Protein AF-A0A1W1ZP04-F1 (afdb_monomer_lite)

Sequence (130 aa):
MAKKGKKLAIAAKDAAGTVPSPSPNPMTNLILADIALRTGSLLLRRGVEKGLIASKMGPKKAGRLIEGRSMVQTLVGASIARLATRSVPGAIVVGGGLLAKTLYDRKRSRKAAVAGEIAIQEQVERGKED

Radius of gyration: 19.23 Å; chains: 1; bounding box: 49×31×43 Å

Foldseek 3Di:
DVVVVVVVVVVVVVVVVPDPQPDPDPVVSVVVVVVCCVVVVVVVVVVCQQVVQCVVPNNLLSQLLVQLQDPVNVVVVVVLVCQLPVDPVSVCVSVVVVVVVVVVCVVVVVVNVVVVVVSSVVSSVSSVVD

pLDDT: mean 89.47, std 8.15, range [50.88, 97.94]

Structure (mmCIF, N/CA/C/O backbone):
data_AF-A0A1W1ZP04-F1
#
_entry.id   AF-A0A1W1ZP04-F1
#
loop_
_atom_site.group_PDB
_atom_site.id
_atom_site.type_symbol
_atom_site.label_atom_id
_atom_site.label_alt_id
_atom_site.label_comp_id
_atom_site.label_asym_id
_atom_site.label_entity_id
_atom_site.label_seq_id
_atom_site.pdbx_PDB_ins_code
_atom_site.Cartn_x
_atom_site.Cartn_y
_atom_site.Cartn_z
_atom_site.occupancy
_atom_site.B_iso_or_equiv
_atom_site.auth_seq_id
_atom_site.auth_comp_id
_atom_site.auth_asym_id
_atom_site.auth_atom_id
_atom_site.pdbx_PDB_model_num
ATOM 1 N N . MET A 1 1 ? -10.573 10.714 -14.695 1.00 50.88 1 MET A N 1
ATOM 2 C CA . MET A 1 1 ? -9.282 10.472 -14.000 1.00 50.88 1 MET A CA 1
ATOM 3 C C . MET A 1 1 ? -8.116 10.096 -14.929 1.00 50.88 1 MET A C 1
ATOM 5 O O . MET A 1 1 ? -6.998 10.501 -14.632 1.00 50.88 1 MET A O 1
ATOM 9 N N . ALA A 1 2 ? -8.337 9.437 -16.078 1.00 57.69 2 ALA A N 1
ATOM 10 C CA . ALA A 1 2 ? -7.270 9.035 -17.018 1.00 57.69 2 ALA A CA 1
ATOM 11 C C . ALA A 1 2 ? -6.328 10.172 -17.492 1.00 57.69 2 ALA A C 1
ATOM 13 O O . ALA A 1 2 ? -5.118 9.977 -17.586 1.00 57.69 2 ALA A O 1
ATOM 14 N N . LYS A 1 3 ? -6.844 11.395 -17.710 1.00 62.22 3 LYS A N 1
ATOM 15 C CA . LYS A 1 3 ? -6.026 12.560 -18.112 1.00 62.22 3 LYS A CA 1
ATOM 16 C C . LYS A 1 3 ? -4.971 12.968 -17.069 1.00 62.22 3 LYS A C 1
ATOM 18 O O . LYS A 1 3 ? -3.916 13.462 -17.451 1.00 62.22 3 LYS A O 1
ATOM 23 N N . LYS A 1 4 ? -5.229 12.765 -15.769 1.00 70.88 4 LYS A N 1
ATOM 24 C CA . LYS A 1 4 ? -4.313 13.176 -14.686 1.00 70.88 4 LYS A CA 1
ATOM 25 C C . LYS A 1 4 ? -3.141 12.198 -14.546 1.00 70.88 4 LYS A C 1
ATOM 27 O O . LYS A 1 4 ? -2.007 12.637 -14.409 1.00 70.88 4 LYS A O 1
ATOM 32 N N . GLY A 1 5 ? -3.408 10.898 -14.703 1.00 74.44 5 GLY A N 1
ATOM 33 C CA . GLY A 1 5 ? -2.366 9.866 -14.770 1.00 74.44 5 GLY A CA 1
ATOM 34 C C . GLY A 1 5 ? -1.455 10.032 -15.988 1.00 74.44 5 GLY A C 1
ATOM 35 O O . GLY A 1 5 ? -0.239 9.975 -15.851 1.00 74.44 5 GLY A O 1
ATOM 36 N N . LYS A 1 6 ? -2.023 10.354 -17.160 1.00 80.69 6 LYS A N 1
ATOM 37 C CA . LYS A 1 6 ? -1.232 10.632 -18.370 1.00 80.69 6 LYS A CA 1
ATOM 38 C C . LYS A 1 6 ? -0.316 11.852 -18.198 1.00 80.69 6 LYS A C 1
ATOM 40 O O . LYS A 1 6 ? 0.838 11.789 -18.595 1.00 80.69 6 LYS A O 1
ATOM 45 N N . LYS A 1 7 ? -0.794 12.928 -17.559 1.00 82.81 7 LYS A N 1
ATOM 46 C CA . LYS A 1 7 ? 0.031 14.113 -17.246 1.00 82.81 7 LYS A CA 1
ATOM 47 C C . LYS A 1 7 ? 1.183 13.801 -16.287 1.00 82.81 7 LYS A C 1
ATOM 49 O O . LYS A 1 7 ? 2.288 14.265 -16.521 1.00 82.81 7 LYS A O 1
ATOM 54 N N . LEU A 1 8 ? 0.937 13.001 -15.249 1.00 81.62 8 LEU A N 1
ATOM 55 C CA . LEU A 1 8 ? 1.980 12.548 -14.321 1.00 81.62 8 LEU A CA 1
ATOM 56 C C . LEU A 1 8 ? 3.031 11.677 -15.016 1.00 81.62 8 LEU A C 1
ATOM 58 O O . LEU A 1 8 ? 4.218 11.868 -14.785 1.00 81.62 8 LEU A O 1
ATOM 62 N N . ALA A 1 9 ? 2.607 10.766 -15.893 1.00 81.25 9 ALA A N 1
ATOM 63 C CA . ALA A 1 9 ? 3.526 9.936 -16.667 1.00 81.25 9 ALA A CA 1
ATOM 64 C C . ALA A 1 9 ? 4.395 10.770 -17.624 1.00 81.25 9 ALA A C 1
ATOM 66 O O . ALA A 1 9 ? 5.584 10.500 -17.758 1.00 81.25 9 ALA A O 1
ATOM 67 N N . ILE A 1 10 ? 3.815 11.797 -18.256 1.00 84.00 10 ILE A N 1
ATOM 68 C CA . ILE A 1 10 ? 4.553 12.733 -19.114 1.00 84.00 10 ILE A CA 1
ATOM 69 C C . ILE A 1 10 ? 5.552 13.539 -18.281 1.00 84.00 10 ILE A C 1
ATOM 71 O O . ILE A 1 10 ? 6.733 13.513 -18.588 1.00 84.00 10 ILE A O 1
ATOM 75 N N . ALA A 1 11 ? 5.121 14.139 -17.169 1.00 84.44 11 ALA A N 1
ATOM 76 C CA . ALA A 1 11 ? 6.012 14.902 -16.295 1.00 84.44 11 ALA A CA 1
ATOM 77 C C . ALA A 1 11 ? 7.161 14.049 -15.730 1.00 84.44 11 ALA A C 1
ATOM 79 O O . ALA A 1 11 ? 8.291 14.516 -15.645 1.00 84.44 11 ALA A O 1
ATOM 80 N N . ALA A 1 12 ? 6.893 12.789 -15.375 1.00 80.94 12 ALA A N 1
ATOM 81 C CA . ALA A 1 12 ? 7.926 11.858 -14.928 1.00 80.94 12 ALA A CA 1
ATOM 82 C C . ALA A 1 12 ? 8.917 11.514 -16.050 1.00 80.94 12 ALA A C 1
ATOM 84 O O . ALA A 1 12 ? 10.115 11.431 -15.796 1.00 80.94 12 ALA A O 1
ATOM 85 N N . LYS A 1 13 ? 8.432 11.342 -17.287 1.00 82.31 13 LYS A N 1
ATOM 86 C CA . LYS A 1 13 ? 9.279 11.106 -18.462 1.00 82.31 13 LYS A CA 1
ATOM 87 C C . LYS A 1 13 ? 10.141 12.328 -18.784 1.00 82.31 13 LYS A C 1
ATOM 89 O O . LYS A 1 13 ? 11.329 12.165 -19.039 1.00 82.31 13 LYS A O 1
ATOM 94 N N . ASP A 1 14 ? 9.558 13.520 -18.735 1.00 84.06 14 ASP A N 1
ATOM 95 C CA . ASP A 1 14 ? 10.258 14.777 -19.002 1.00 84.06 14 ASP A CA 1
ATOM 96 C C . ASP A 1 14 ? 11.333 15.025 -17.936 1.00 84.06 14 ASP A C 1
ATOM 98 O O . ASP A 1 14 ? 12.488 15.267 -18.272 1.00 84.06 14 ASP A O 1
ATOM 102 N N . ALA A 1 15 ? 11.000 14.840 -16.652 1.00 80.12 15 ALA A N 1
ATOM 103 C CA . ALA A 1 15 ? 11.967 14.925 -15.560 1.00 80.12 15 ALA A CA 1
ATOM 104 C C . ALA A 1 15 ? 13.100 13.897 -15.722 1.00 80.12 15 ALA A C 1
ATOM 106 O O . ALA A 1 15 ? 14.272 14.254 -15.616 1.00 80.12 15 ALA A O 1
ATOM 107 N N . ALA A 1 16 ? 12.777 12.642 -16.054 1.00 76.00 16 ALA A N 1
ATOM 108 C CA . ALA A 1 16 ? 13.780 11.606 -16.302 1.00 76.00 16 ALA A CA 1
ATOM 109 C C . ALA A 1 16 ? 14.680 11.920 -17.510 1.00 76.00 16 ALA A C 1
ATOM 111 O O . ALA A 1 16 ? 15.847 11.547 -17.503 1.00 76.00 16 ALA A O 1
ATOM 112 N N . GLY A 1 17 ? 14.163 12.625 -18.522 1.00 77.94 17 GLY A N 1
ATOM 113 C CA . GLY A 1 17 ? 14.940 13.077 -19.679 1.00 77.94 17 GLY A CA 1
ATOM 114 C C . GLY A 1 17 ? 15.887 14.244 -19.382 1.00 77.94 17 GLY A C 1
ATOM 115 O O . GLY A 1 17 ? 16.862 14.424 -20.104 1.00 77.94 17 GLY A O 1
ATOM 116 N N . THR A 1 18 ? 15.625 15.021 -18.325 1.00 79.19 18 THR A N 1
ATOM 117 C CA . THR A 1 18 ? 16.474 16.158 -17.915 1.00 79.19 18 THR A CA 1
ATOM 118 C C . THR A 1 18 ? 17.586 15.789 -16.935 1.00 79.19 18 THR A C 1
ATOM 120 O O . THR A 1 18 ? 18.519 16.569 -16.752 1.00 79.19 18 THR A O 1
ATOM 123 N N . VAL A 1 19 ? 17.505 14.620 -16.292 1.00 76.69 19 VAL A N 1
ATOM 124 C CA . VAL A 1 19 ? 18.508 14.178 -15.317 1.00 76.69 19 VAL A CA 1
ATOM 125 C C . VAL A 1 19 ? 19.608 13.399 -16.044 1.00 76.69 19 VAL A C 1
ATOM 127 O O . VAL A 1 19 ? 19.300 12.418 -16.728 1.00 76.69 19 VAL A O 1
ATOM 130 N N . PRO A 1 20 ? 20.890 13.788 -15.898 1.00 78.75 20 PRO A N 1
ATOM 131 C CA . PRO A 1 20 ? 22.002 13.018 -16.437 1.00 78.75 20 PRO A CA 1
ATOM 132 C C . PRO A 1 20 ? 21.934 11.564 -15.966 1.00 78.75 20 PRO A C 1
ATOM 134 O O . PRO A 1 20 ? 21.772 11.286 -14.776 1.00 78.75 20 PRO A O 1
ATOM 137 N N . SER A 1 21 ? 22.041 10.628 -16.907 1.00 82.06 21 SER A N 1
ATOM 138 C CA . SER A 1 21 ? 22.016 9.205 -16.579 1.00 82.06 21 SER A CA 1
ATOM 139 C C . SER A 1 21 ? 23.246 8.827 -15.740 1.00 82.06 21 SER A C 1
ATOM 141 O O . SER A 1 21 ? 24.356 9.199 -16.123 1.00 82.06 21 SER A O 1
ATOM 143 N N . PRO A 1 22 ? 23.094 8.073 -14.633 1.00 86.75 22 PRO A N 1
ATOM 144 C CA . PRO A 1 22 ? 24.215 7.722 -13.756 1.00 86.75 22 PRO A CA 1
ATOM 145 C C . PRO A 1 22 ? 25.332 6.934 -14.450 1.00 86.75 22 PRO A C 1
ATOM 147 O O . PRO A 1 22 ? 26.494 7.039 -14.066 1.00 86.75 22 PRO A O 1
ATOM 150 N N . SER A 1 23 ? 24.988 6.135 -15.463 1.00 89.00 23 SER A N 1
ATOM 151 C CA . SER A 1 23 ? 25.936 5.395 -16.292 1.00 89.00 23 SER A CA 1
ATOM 152 C C . SER A 1 23 ? 25.742 5.726 -17.777 1.00 89.00 23 SER A C 1
ATOM 154 O O . SER A 1 23 ? 24.605 5.895 -18.224 1.00 89.00 23 SER A O 1
ATOM 156 N N . PRO A 1 24 ? 26.816 5.731 -18.588 1.00 87.31 24 PRO A N 1
ATOM 157 C CA . PRO A 1 24 ? 26.706 5.755 -20.047 1.00 87.31 24 PRO A CA 1
ATOM 158 C C . PRO A 1 24 ? 26.022 4.508 -20.637 1.00 87.31 24 PRO A C 1
ATOM 160 O O . PRO A 1 24 ? 25.566 4.545 -21.776 1.00 87.31 24 PRO A O 1
ATOM 163 N N . ASN A 1 25 ? 25.947 3.396 -19.890 1.00 89.44 25 ASN A N 1
ATOM 164 C CA . ASN A 1 25 ? 25.324 2.160 -20.362 1.00 89.44 25 ASN A CA 1
ATOM 165 C C . ASN A 1 25 ? 23.813 2.139 -20.039 1.00 89.44 25 ASN A C 1
ATOM 167 O O . ASN A 1 25 ? 23.439 2.132 -18.859 1.00 89.44 25 ASN A O 1
ATOM 171 N N . PRO A 1 26 ? 22.927 2.051 -21.053 1.00 89.25 26 PRO A N 1
ATOM 172 C CA . PRO A 1 26 ? 21.481 2.051 -20.837 1.00 89.25 26 PRO A CA 1
ATOM 173 C C . PRO A 1 26 ? 20.987 0.849 -20.018 1.00 89.25 26 PRO A C 1
ATOM 175 O O . PRO A 1 26 ? 20.071 1.006 -19.212 1.00 89.25 26 PRO A O 1
ATOM 178 N N . MET A 1 27 ? 21.602 -0.331 -20.151 1.00 90.75 27 MET A N 1
ATOM 179 C CA . MET A 1 27 ? 21.223 -1.516 -19.369 1.00 90.75 27 MET A CA 1
ATOM 180 C C . MET A 1 27 ? 21.542 -1.340 -17.883 1.00 90.75 27 MET A C 1
ATOM 182 O O . MET A 1 27 ? 20.731 -1.696 -17.029 1.00 90.75 27 MET A O 1
ATOM 186 N N . THR A 1 28 ? 22.685 -0.728 -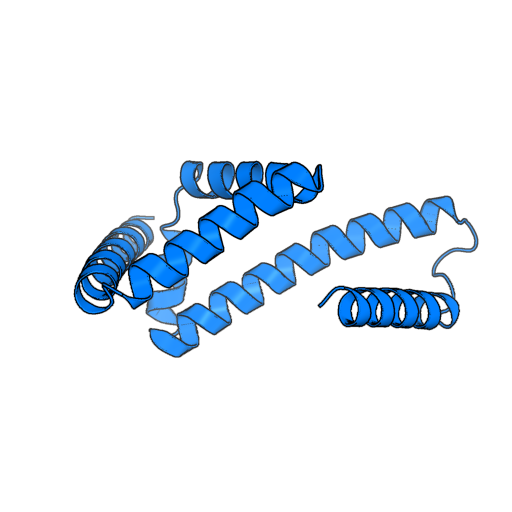17.565 1.00 92.94 28 THR A N 1
ATOM 187 C CA . THR A 1 28 ? 23.061 -0.411 -16.181 1.00 92.94 28 THR A CA 1
ATOM 188 C C . THR A 1 28 ? 22.071 0.567 -15.554 1.00 92.94 28 THR A C 1
ATOM 190 O O . THR A 1 28 ? 21.649 0.369 -14.416 1.00 92.94 28 THR A O 1
ATOM 193 N N . ASN A 1 29 ? 21.636 1.582 -16.306 1.00 90.12 29 ASN A N 1
ATOM 194 C CA . ASN A 1 29 ? 20.643 2.544 -15.828 1.00 90.12 29 ASN A CA 1
ATOM 195 C C . ASN A 1 29 ? 19.289 1.888 -15.542 1.00 90.12 29 ASN A C 1
ATOM 197 O O . ASN A 1 29 ? 18.649 2.238 -14.553 1.00 90.12 29 ASN A O 1
ATOM 201 N N . LEU A 1 30 ? 18.861 0.922 -16.363 1.00 89.56 30 LEU A N 1
ATOM 202 C CA . LEU A 1 30 ? 17.618 0.180 -16.131 1.00 89.56 30 LEU A CA 1
ATOM 203 C C . LEU A 1 30 ? 17.679 -0.651 -14.848 1.00 89.56 30 LEU A C 1
ATOM 205 O O . LEU A 1 30 ? 16.740 -0.618 -14.055 1.00 89.56 30 LEU A O 1
ATOM 209 N N . ILE A 1 31 ? 18.787 -1.361 -14.622 1.00 93.69 31 ILE A N 1
ATOM 210 C CA . ILE A 1 31 ? 18.992 -2.141 -13.395 1.00 93.69 31 ILE A CA 1
ATOM 211 C C . ILE A 1 31 ? 19.004 -1.211 -12.179 1.00 93.69 31 ILE A C 1
ATOM 213 O O . ILE A 1 31 ? 18.317 -1.471 -11.191 1.00 93.69 31 ILE A O 1
ATOM 217 N N . LEU A 1 32 ? 19.739 -0.100 -12.262 1.00 91.25 32 LEU A N 1
ATOM 218 C CA . LEU A 1 32 ? 19.813 0.879 -11.183 1.00 91.25 32 LEU A CA 1
ATOM 219 C C . LEU A 1 32 ? 18.439 1.489 -10.881 1.00 91.25 32 LEU A C 1
ATOM 221 O O . LEU A 1 32 ? 18.066 1.606 -9.715 1.00 91.25 32 LEU A O 1
ATOM 225 N N . ALA A 1 33 ? 17.663 1.818 -11.916 1.00 90.94 33 ALA A N 1
ATOM 226 C CA . ALA A 1 33 ? 16.305 2.320 -11.768 1.00 90.94 33 ALA A CA 1
ATOM 227 C C . ALA A 1 33 ? 15.376 1.281 -11.122 1.00 90.94 33 ALA A C 1
ATOM 229 O O . ALA A 1 33 ? 14.646 1.630 -10.198 1.00 90.94 33 ALA A O 1
ATOM 230 N N . ASP A 1 34 ? 15.415 0.009 -11.539 1.00 91.25 34 ASP A N 1
ATOM 231 C CA . ASP A 1 34 ? 14.585 -1.046 -10.934 1.00 91.25 34 ASP A CA 1
ATOM 232 C C . ASP A 1 34 ? 14.931 -1.250 -9.451 1.00 91.25 34 ASP A C 1
ATOM 234 O O . ASP A 1 34 ? 14.040 -1.286 -8.598 1.00 91.25 34 ASP A O 1
ATOM 238 N N . ILE A 1 35 ? 16.221 -1.294 -9.107 1.00 93.81 35 ILE A N 1
ATOM 239 C CA . ILE A 1 35 ? 16.677 -1.412 -7.714 1.00 93.81 35 ILE A CA 1
ATOM 240 C C . ILE A 1 35 ? 16.240 -0.195 -6.896 1.00 93.81 35 ILE A C 1
ATOM 242 O O . ILE A 1 35 ? 15.701 -0.353 -5.793 1.00 93.81 35 ILE A O 1
ATOM 246 N N . ALA A 1 36 ? 16.433 1.012 -7.430 1.00 92.50 36 ALA A N 1
ATOM 247 C CA . ALA A 1 36 ? 16.038 2.251 -6.772 1.00 92.50 36 ALA A CA 1
ATOM 248 C C . ALA A 1 36 ? 14.525 2.296 -6.536 1.00 92.50 36 ALA A C 1
ATOM 250 O O . ALA A 1 36 ? 14.085 2.617 -5.433 1.00 92.50 36 ALA A O 1
ATOM 251 N N . LEU A 1 37 ? 13.718 1.904 -7.524 1.00 90.44 37 LEU A N 1
ATOM 252 C CA . LEU A 1 37 ? 12.263 1.864 -7.404 1.00 90.44 37 LEU A CA 1
ATOM 253 C C . LEU A 1 37 ? 11.806 0.819 -6.387 1.00 90.44 37 LEU A C 1
ATOM 255 O O . LEU A 1 37 ? 10.947 1.122 -5.559 1.00 90.44 37 LEU A O 1
ATOM 259 N N . ARG A 1 38 ? 12.383 -0.388 -6.394 1.00 89.44 38 ARG A N 1
ATOM 260 C CA . ARG A 1 38 ? 12.045 -1.439 -5.419 1.00 89.44 38 ARG A CA 1
ATOM 261 C C . ARG A 1 38 ? 12.392 -1.015 -4.000 1.00 89.44 38 ARG A C 1
ATOM 263 O O . ARG A 1 38 ? 11.557 -1.121 -3.104 1.00 89.44 38 ARG A O 1
ATOM 270 N N . THR A 1 39 ? 13.595 -0.489 -3.807 1.00 94.25 39 THR A N 1
ATOM 271 C CA . THR A 1 39 ? 14.086 -0.061 -2.492 1.00 94.25 39 THR A CA 1
ATOM 272 C C . THR A 1 39 ? 13.323 1.164 -2.000 1.00 94.25 39 THR A C 1
ATOM 274 O O . THR A 1 39 ? 12.786 1.166 -0.893 1.00 94.25 39 THR A O 1
ATOM 277 N N . GLY A 1 40 ? 13.184 2.178 -2.854 1.00 94.81 40 GLY A N 1
ATOM 278 C CA . GLY A 1 40 ? 12.451 3.403 -2.556 1.00 94.81 40 GLY A CA 1
ATOM 279 C C . GLY A 1 40 ? 10.984 3.136 -2.232 1.00 94.81 40 GLY A C 1
ATOM 280 O O . GLY A 1 40 ? 10.463 3.682 -1.262 1.00 94.81 40 GLY A O 1
ATOM 281 N N . SER A 1 41 ? 10.330 2.226 -2.959 1.00 90.50 41 SER A N 1
ATOM 282 C CA . SER A 1 41 ? 8.939 1.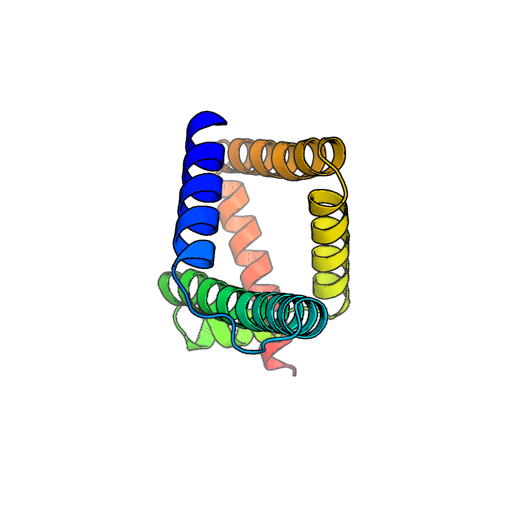842 -2.683 1.00 90.50 41 SER A CA 1
ATOM 283 C C . SER A 1 41 ? 8.773 1.186 -1.313 1.00 90.50 41 SER A C 1
ATOM 285 O O . SER A 1 41 ? 7.783 1.442 -0.628 1.00 90.50 41 SER A O 1
ATOM 287 N N . LEU A 1 42 ? 9.733 0.360 -0.881 1.00 91.19 42 LEU A N 1
ATOM 288 C CA . LEU A 1 42 ? 9.700 -0.257 0.448 1.00 91.19 42 LEU A CA 1
ATOM 289 C C . LEU A 1 42 ? 9.840 0.789 1.559 1.00 91.19 42 LEU A C 1
ATOM 291 O O . LEU A 1 42 ? 9.087 0.746 2.534 1.00 91.19 42 LEU A O 1
ATOM 295 N N . LEU A 1 43 ? 10.758 1.745 1.403 1.00 93.62 43 LEU A N 1
ATOM 296 C CA . LEU A 1 43 ? 10.940 2.834 2.366 1.00 93.62 43 LEU A CA 1
ATOM 297 C C . LEU A 1 43 ? 9.713 3.746 2.416 1.00 93.62 43 LEU A C 1
ATOM 299 O O . LEU A 1 43 ? 9.203 4.031 3.500 1.00 93.62 43 LEU A O 1
ATOM 303 N N . LEU A 1 44 ? 9.190 4.133 1.252 1.00 94.25 44 LEU A N 1
ATOM 304 C CA . LEU A 1 44 ? 7.981 4.941 1.144 1.00 94.25 44 LEU A CA 1
ATOM 305 C C . LEU A 1 44 ? 6.795 4.244 1.812 1.00 94.25 44 LEU A C 1
ATOM 307 O O . LEU A 1 44 ? 6.088 4.860 2.607 1.00 94.25 44 LEU A O 1
ATOM 311 N N . ARG A 1 45 ? 6.606 2.945 1.547 1.00 89.56 45 ARG A N 1
ATOM 312 C CA . ARG A 1 45 ? 5.548 2.149 2.176 1.00 89.56 45 ARG A CA 1
ATOM 313 C C . ARG A 1 45 ? 5.669 2.171 3.695 1.00 89.56 45 ARG A C 1
ATOM 315 O O . ARG A 1 45 ? 4.677 2.452 4.358 1.00 89.56 45 ARG A O 1
ATOM 322 N N . ARG A 1 46 ? 6.861 1.912 4.242 1.00 90.12 46 ARG A N 1
ATOM 323 C CA . ARG A 1 46 ? 7.101 1.939 5.695 1.00 90.12 46 ARG A CA 1
ATOM 324 C C . ARG A 1 46 ? 6.827 3.320 6.290 1.00 90.12 46 ARG A C 1
ATOM 326 O O . ARG A 1 46 ? 6.213 3.411 7.349 1.00 90.12 46 ARG A O 1
ATOM 333 N N . GLY A 1 47 ? 7.242 4.385 5.603 1.00 90.94 47 GLY A N 1
ATOM 334 C CA . GLY A 1 47 ? 6.993 5.764 6.020 1.00 90.94 47 GLY A CA 1
ATOM 335 C C . GLY A 1 47 ? 5.503 6.107 6.060 1.00 90.94 47 GLY A C 1
ATOM 336 O O . GLY A 1 47 ? 5.019 6.622 7.065 1.00 90.94 47 GLY A O 1
ATOM 337 N N . VAL A 1 48 ? 4.758 5.761 5.005 1.00 92.25 48 VAL A N 1
ATOM 338 C CA . VAL A 1 48 ? 3.302 5.972 4.933 1.00 92.25 48 VAL A CA 1
ATOM 339 C C . VAL A 1 48 ? 2.569 5.127 5.974 1.00 92.25 48 VAL A C 1
ATOM 341 O O . VAL A 1 48 ? 1.691 5.640 6.662 1.00 92.25 48 VAL A O 1
ATOM 344 N N . GLU A 1 49 ? 2.935 3.854 6.123 1.00 88.00 49 GLU A N 1
ATOM 345 C CA . GLU A 1 49 ? 2.335 2.940 7.099 1.00 88.00 49 GLU A CA 1
ATOM 346 C C . GLU A 1 49 ? 2.535 3.460 8.525 1.00 88.00 49 GLU A C 1
ATOM 348 O O . GLU A 1 49 ? 1.561 3.672 9.249 1.00 88.00 49 GLU A O 1
ATOM 353 N N . LYS A 1 50 ? 3.776 3.788 8.899 1.00 89.44 50 LYS A N 1
ATOM 354 C CA . LYS A 1 50 ? 4.077 4.358 10.214 1.00 89.44 50 LYS A CA 1
ATOM 355 C C . LYS A 1 50 ? 3.400 5.714 10.410 1.00 89.44 50 LYS A C 1
ATOM 357 O O . LYS A 1 50 ? 2.830 5.935 11.470 1.00 89.44 50 LYS A O 1
ATOM 362 N N . GLY A 1 51 ? 3.409 6.600 9.414 1.00 90.62 51 GLY A N 1
ATOM 363 C CA . GLY A 1 51 ? 2.827 7.942 9.518 1.00 90.62 51 GLY A CA 1
ATOM 364 C C . GLY A 1 51 ? 1.301 7.942 9.655 1.00 90.62 51 GLY A C 1
ATOM 365 O O . GLY A 1 51 ? 0.754 8.591 10.549 1.00 90.62 51 GLY A O 1
ATOM 366 N N . LEU A 1 52 ? 0.596 7.174 8.820 1.00 90.12 52 LEU A N 1
ATOM 367 C CA . LEU A 1 52 ? -0.868 7.093 8.867 1.00 90.12 52 LEU A CA 1
ATOM 368 C C . LEU A 1 52 ? -1.358 6.433 10.154 1.00 90.12 52 LEU A C 1
ATOM 370 O O . LEU A 1 52 ? -2.330 6.895 10.747 1.00 90.12 52 LEU A O 1
ATOM 374 N N . ILE A 1 53 ? -0.680 5.378 10.604 1.00 89.31 53 ILE A N 1
ATOM 375 C CA . ILE A 1 53 ? -1.058 4.671 11.825 1.00 89.31 53 ILE A CA 1
ATOM 376 C C . ILE A 1 53 ? -0.694 5.528 13.045 1.00 89.31 53 ILE A C 1
ATOM 378 O O . ILE A 1 53 ? -1.561 5.815 13.871 1.00 89.31 53 ILE A O 1
ATOM 382 N N . ALA A 1 54 ? 0.545 6.025 13.138 1.00 89.62 54 ALA A N 1
ATOM 383 C CA . ALA A 1 54 ? 0.994 6.820 14.282 1.00 89.62 54 ALA A CA 1
ATOM 384 C C . ALA A 1 54 ? 0.196 8.117 14.460 1.00 89.62 54 ALA A C 1
ATOM 386 O O . ALA A 1 54 ? -0.060 8.493 15.602 1.00 89.62 54 ALA A O 1
ATOM 387 N N . SER A 1 55 ? -0.258 8.760 13.376 1.00 90.88 55 SER A N 1
ATOM 388 C CA . SER A 1 55 ? -1.089 9.972 13.474 1.00 90.88 55 SER A CA 1
ATOM 389 C C . SER A 1 55 ? -2.445 9.734 14.147 1.00 90.88 55 SER A C 1
ATOM 391 O O . SER A 1 55 ? -3.004 10.659 14.727 1.00 90.88 55 SER A O 1
ATOM 393 N N . LYS A 1 56 ? -2.973 8.502 14.107 1.00 88.19 56 LYS A N 1
ATOM 394 C CA . LYS A 1 56 ? -4.270 8.154 14.707 1.00 88.19 56 LYS A CA 1
ATOM 395 C C . LYS A 1 56 ? -4.168 7.489 16.077 1.00 88.19 56 LYS A C 1
ATOM 397 O O . LYS A 1 56 ? -5.089 7.636 16.870 1.00 88.19 56 LYS A O 1
ATOM 402 N N . MET A 1 57 ? -3.103 6.731 16.348 1.00 86.88 57 MET A N 1
ATOM 403 C CA . MET A 1 57 ? -3.003 5.910 17.570 1.00 86.88 57 MET A CA 1
ATOM 404 C C . MET A 1 57 ? -1.718 6.102 18.387 1.00 86.88 57 MET A C 1
ATOM 406 O O . MET A 1 57 ? -1.527 5.424 19.396 1.00 86.88 57 MET A O 1
ATOM 410 N N . GLY A 1 58 ? -0.841 7.017 17.972 1.00 90.94 58 GLY A N 1
ATOM 411 C CA . GLY A 1 58 ? 0.441 7.285 18.618 1.00 90.94 58 GLY A CA 1
ATOM 412 C C . GLY A 1 58 ? 1.560 6.318 18.197 1.00 90.94 58 GLY A C 1
ATOM 413 O O . GLY A 1 58 ? 1.303 5.190 17.767 1.00 90.94 58 GLY A O 1
ATOM 414 N N . PRO A 1 59 ? 2.835 6.732 18.331 1.00 88.50 59 PRO A N 1
ATOM 415 C CA . PRO A 1 59 ? 3.978 6.009 17.768 1.00 88.50 59 PRO A CA 1
ATOM 416 C C . PRO A 1 59 ? 4.217 4.637 18.413 1.00 88.50 59 PRO A C 1
ATOM 418 O O . PRO A 1 59 ? 4.547 3.688 17.707 1.00 88.50 59 PRO A O 1
ATOM 421 N N . LYS A 1 60 ? 4.006 4.504 19.731 1.00 88.31 60 LYS A N 1
ATOM 422 C CA . LYS A 1 60 ? 4.209 3.237 20.460 1.00 88.31 60 LYS A CA 1
ATOM 423 C C . LYS A 1 60 ? 3.202 2.160 20.045 1.00 88.31 60 LYS A C 1
ATOM 425 O O . LYS A 1 60 ? 3.579 1.019 19.806 1.00 88.31 60 LYS A O 1
ATOM 430 N N . LYS A 1 61 ? 1.916 2.516 19.937 1.00 89.44 61 LYS A N 1
ATOM 431 C CA . LYS A 1 61 ? 0.864 1.576 19.514 1.00 89.44 61 LYS A CA 1
ATOM 432 C C . LYS A 1 61 ? 0.987 1.235 18.027 1.00 89.44 61 LYS A C 1
ATOM 434 O O . LYS A 1 61 ? 0.762 0.091 17.657 1.00 89.44 61 LYS A O 1
ATOM 439 N N . ALA A 1 62 ? 1.413 2.197 17.205 1.00 89.81 62 ALA A N 1
ATOM 440 C CA . ALA A 1 62 ? 1.690 1.971 15.792 1.00 89.81 62 ALA A CA 1
ATOM 441 C C . ALA A 1 62 ? 2.839 0.978 15.555 1.00 89.81 62 ALA A C 1
ATOM 443 O O . ALA A 1 62 ? 2.709 0.128 14.682 1.00 89.81 62 ALA A O 1
ATOM 444 N N . GLY A 1 63 ? 3.927 1.065 16.333 1.00 89.25 63 GLY A N 1
ATOM 445 C CA . GLY A 1 63 ? 5.046 0.114 16.265 1.00 89.25 63 GLY A CA 1
ATOM 446 C C . GLY A 1 63 ? 4.583 -1.322 16.500 1.00 89.25 63 GLY A C 1
ATOM 447 O O . GLY A 1 63 ? 4.684 -2.144 15.596 1.00 89.25 63 GLY A O 1
ATOM 448 N N . ARG A 1 64 ? 3.912 -1.555 17.633 1.00 91.19 64 ARG A N 1
ATOM 449 C CA . ARG A 1 64 ? 3.369 -2.875 17.991 1.00 91.19 64 ARG A CA 1
ATOM 450 C C . ARG A 1 64 ? 2.367 -3.421 16.981 1.00 91.19 64 ARG A C 1
ATOM 452 O O . ARG A 1 64 ? 2.329 -4.614 16.721 1.00 91.19 64 ARG A O 1
ATOM 459 N N . LEU A 1 65 ? 1.549 -2.553 16.383 1.00 91.44 65 LEU A N 1
ATOM 460 C CA . LEU A 1 65 ? 0.634 -2.974 15.325 1.00 91.44 65 LEU A CA 1
ATOM 461 C C . LEU A 1 65 ? 1.398 -3.459 14.084 1.00 91.44 65 LEU A C 1
ATOM 463 O O . LEU A 1 65 ? 0.987 -4.427 13.453 1.00 91.44 65 LEU A O 1
ATOM 467 N N . ILE A 1 66 ? 2.480 -2.779 13.703 1.00 89.69 66 ILE A N 1
ATOM 468 C CA . ILE A 1 66 ? 3.307 -3.180 12.557 1.00 89.69 66 ILE A CA 1
ATOM 469 C C . ILE A 1 66 ? 4.041 -4.491 12.864 1.00 89.69 66 ILE A C 1
ATOM 471 O O . ILE A 1 66 ? 4.060 -5.369 12.003 1.00 89.69 66 ILE A O 1
ATOM 475 N N . GLU A 1 67 ? 4.591 -4.623 14.072 1.00 89.81 67 GLU A N 1
ATOM 476 C CA . GLU A 1 67 ? 5.321 -5.806 14.549 1.00 89.81 67 GLU A CA 1
ATOM 477 C C . GLU A 1 67 ? 4.416 -7.038 14.634 1.00 89.81 67 GLU A C 1
ATOM 479 O O . GLU A 1 67 ? 4.743 -8.067 14.056 1.00 89.81 67 GLU A O 1
ATOM 484 N N . GLY A 1 68 ? 3.208 -6.917 15.192 1.00 89.50 68 GLY A N 1
ATOM 485 C CA . GLY A 1 68 ? 2.279 -8.045 15.329 1.00 89.50 68 GLY A CA 1
ATOM 486 C C . GLY A 1 68 ? 1.590 -8.506 14.037 1.00 89.50 68 GLY A C 1
ATOM 487 O O . GLY A 1 68 ? 0.612 -9.271 14.081 1.00 89.50 68 GLY A O 1
ATOM 488 N N . ARG A 1 69 ? 2.036 -8.020 12.867 1.00 89.81 69 ARG A N 1
ATOM 489 C CA . ARG A 1 69 ? 1.555 -8.494 11.564 1.00 89.81 69 ARG A CA 1
ATOM 490 C C . ARG A 1 69 ? 2.166 -9.859 11.264 1.00 89.81 69 ARG A C 1
ATOM 492 O O . ARG A 1 69 ? 3.377 -9.996 11.141 1.00 89.81 69 ARG A O 1
ATOM 499 N N . SER A 1 70 ? 1.320 -10.854 11.008 1.00 90.62 70 SER A N 1
ATOM 500 C CA . SER A 1 70 ? 1.816 -12.200 10.721 1.00 90.62 70 SER A CA 1
ATOM 501 C C . SER A 1 70 ? 2.493 -12.302 9.347 1.00 90.62 70 SER A C 1
ATOM 503 O O . SER A 1 70 ? 2.170 -11.577 8.393 1.00 90.62 70 SER A O 1
ATOM 505 N N . MET A 1 71 ? 3.403 -13.271 9.210 1.00 89.62 71 MET A N 1
ATOM 506 C CA . MET A 1 71 ? 4.057 -13.586 7.934 1.00 89.62 71 MET A CA 1
ATOM 507 C C . MET A 1 71 ? 3.029 -13.909 6.838 1.00 89.62 71 MET A C 1
ATOM 509 O O . MET A 1 71 ? 3.138 -13.437 5.705 1.00 89.62 71 MET A O 1
ATOM 513 N N . VAL A 1 72 ? 1.969 -14.642 7.196 1.00 92.69 72 VAL A N 1
ATOM 514 C CA . VAL A 1 72 ? 0.868 -14.994 6.289 1.00 92.69 72 VAL A CA 1
ATOM 515 C C . VAL A 1 72 ? 0.142 -13.745 5.786 1.00 92.69 72 VAL A C 1
ATOM 517 O O . VAL A 1 72 ? -0.069 -13.607 4.582 1.00 92.69 72 VAL A O 1
ATOM 520 N N . GLN A 1 73 ? -0.185 -12.793 6.668 1.00 91.31 73 GLN A N 1
ATOM 521 C CA . GLN A 1 73 ? -0.824 -11.531 6.269 1.00 91.31 73 GLN A CA 1
ATOM 522 C C . GLN A 1 73 ? 0.049 -10.737 5.291 1.00 91.31 73 GLN A C 1
ATOM 524 O O . GLN A 1 73 ? -0.450 -10.164 4.319 1.00 91.31 73 GLN A O 1
ATOM 529 N N . THR A 1 74 ? 1.362 -10.721 5.522 1.00 90.88 74 THR A N 1
ATOM 530 C CA . THR A 1 74 ? 2.318 -10.052 4.635 1.00 90.88 74 THR A CA 1
ATOM 531 C C . THR A 1 74 ? 2.366 -10.709 3.256 1.00 90.88 74 THR A C 1
ATOM 533 O O . THR A 1 74 ? 2.309 -10.002 2.245 1.00 90.88 74 THR A O 1
ATOM 536 N N . LEU A 1 75 ? 2.405 -12.043 3.198 1.00 95.50 75 LEU A N 1
ATOM 537 C CA . LEU A 1 75 ? 2.412 -12.801 1.946 1.00 95.50 75 LEU A CA 1
ATOM 538 C C . LEU A 1 75 ? 1.123 -12.610 1.145 1.00 95.50 75 LEU A C 1
ATOM 540 O O . LEU A 1 75 ? 1.194 -12.312 -0.047 1.00 95.50 75 LEU A O 1
ATOM 544 N N . VAL A 1 76 ? -0.039 -12.711 1.796 1.00 95.75 76 VAL A N 1
ATOM 545 C CA . VAL A 1 76 ? -1.347 -12.487 1.160 1.00 95.75 76 VAL A CA 1
ATOM 546 C C . VAL A 1 76 ? -1.448 -11.063 0.610 1.00 95.75 76 VAL A C 1
ATOM 548 O O . VAL A 1 76 ? -1.863 -10.856 -0.530 1.00 95.75 76 VAL A O 1
ATOM 551 N N . GLY A 1 77 ? -1.009 -10.063 1.380 1.00 92.06 77 GLY A N 1
ATOM 552 C CA . GLY A 1 77 ? -0.973 -8.682 0.901 1.00 92.06 77 GLY A CA 1
ATOM 553 C C . GLY A 1 77 ? -0.084 -8.514 -0.337 1.00 92.06 77 GLY A C 1
ATOM 554 O O . GLY A 1 77 ? -0.461 -7.826 -1.286 1.00 92.06 77 GLY A O 1
ATOM 555 N N . ALA A 1 78 ? 1.080 -9.168 -0.361 1.00 91.62 78 ALA A N 1
ATOM 556 C CA . ALA A 1 78 ? 2.006 -9.106 -1.488 1.00 91.62 78 ALA A CA 1
ATOM 557 C C . ALA A 1 78 ? 1.464 -9.804 -2.749 1.00 91.62 78 ALA A C 1
ATOM 559 O O . ALA A 1 78 ? 1.645 -9.290 -3.856 1.00 91.62 78 ALA A O 1
ATOM 560 N N . SER A 1 79 ? 0.789 -10.947 -2.613 1.00 94.69 79 SER A N 1
ATOM 561 C CA . SER A 1 79 ? 0.199 -11.664 -3.748 1.00 94.69 79 SER A CA 1
ATOM 562 C C . SER A 1 79 ? -1.004 -10.924 -4.336 1.00 94.69 79 SER A C 1
ATOM 564 O O . SER A 1 79 ? -1.082 -10.793 -5.558 1.00 94.69 79 SER A O 1
ATOM 566 N N . ILE A 1 80 ? -1.870 -10.337 -3.501 1.00 95.31 80 ILE A N 1
ATOM 567 C CA . ILE A 1 80 ? -2.961 -9.462 -3.967 1.00 95.31 80 ILE A CA 1
ATOM 568 C C . ILE A 1 80 ? -2.396 -8.250 -4.716 1.00 95.31 80 ILE A C 1
ATOM 570 O O . ILE A 1 80 ? -2.867 -7.922 -5.805 1.00 95.31 80 ILE A O 1
ATOM 574 N N . ALA A 1 81 ? -1.355 -7.609 -4.175 1.00 92.69 81 ALA A N 1
ATOM 575 C CA . ALA A 1 81 ? -0.711 -6.478 -4.836 1.00 92.69 81 ALA A CA 1
ATOM 576 C C . ALA A 1 81 ? -0.133 -6.871 -6.205 1.00 92.69 81 ALA A C 1
ATOM 578 O O . ALA A 1 81 ? -0.337 -6.156 -7.182 1.00 92.69 81 ALA A O 1
ATOM 579 N N . ARG A 1 82 ? 0.526 -8.034 -6.307 1.00 92.25 82 ARG A N 1
ATOM 580 C CA . ARG A 1 82 ? 1.018 -8.559 -7.591 1.00 92.25 82 ARG A CA 1
ATOM 581 C C . ARG A 1 82 ? -0.108 -8.824 -8.584 1.00 92.25 82 ARG A C 1
ATOM 583 O O . ARG A 1 82 ? 0.050 -8.522 -9.762 1.00 92.25 82 ARG A O 1
ATOM 590 N N . LEU A 1 83 ? -1.237 -9.370 -8.137 1.00 93.19 83 LEU A N 1
ATOM 591 C CA . LEU A 1 83 ? -2.385 -9.598 -9.013 1.00 93.19 83 LEU A CA 1
ATOM 592 C C . LEU A 1 83 ? -2.945 -8.275 -9.553 1.00 93.19 83 LEU A C 1
ATOM 594 O O . LEU A 1 83 ? -3.257 -8.176 -10.740 1.00 93.19 83 LEU A O 1
ATOM 598 N N . ALA A 1 84 ? -3.007 -7.251 -8.700 1.00 94.69 84 ALA A N 1
ATOM 599 C CA . ALA A 1 84 ? -3.443 -5.916 -9.087 1.00 94.69 84 ALA A CA 1
ATOM 600 C C . ALA A 1 84 ? -2.489 -5.252 -10.092 1.00 94.69 84 ALA A C 1
ATOM 602 O O . ALA A 1 84 ? -2.945 -4.557 -10.991 1.00 94.69 84 ALA A O 1
ATOM 603 N N . THR A 1 85 ? -1.174 -5.453 -9.966 1.00 92.94 85 THR A N 1
ATOM 604 C CA . THR A 1 85 ? -0.187 -4.791 -10.837 1.00 92.94 85 THR A CA 1
ATOM 605 C C . THR A 1 85 ? 0.127 -5.555 -12.119 1.00 92.94 85 THR A C 1
ATOM 607 O O . THR A 1 85 ? 0.578 -4.945 -13.085 1.00 92.94 85 THR A O 1
ATOM 610 N N . ARG A 1 86 ? -0.123 -6.869 -12.173 1.00 94.31 86 ARG A N 1
ATOM 611 C CA . ARG A 1 86 ? 0.202 -7.697 -13.347 1.00 94.31 86 ARG A CA 1
ATOM 612 C C . ARG A 1 86 ? -0.693 -7.416 -14.555 1.00 94.31 86 ARG A C 1
ATOM 614 O O . ARG A 1 86 ? -0.299 -7.723 -15.676 1.00 94.31 86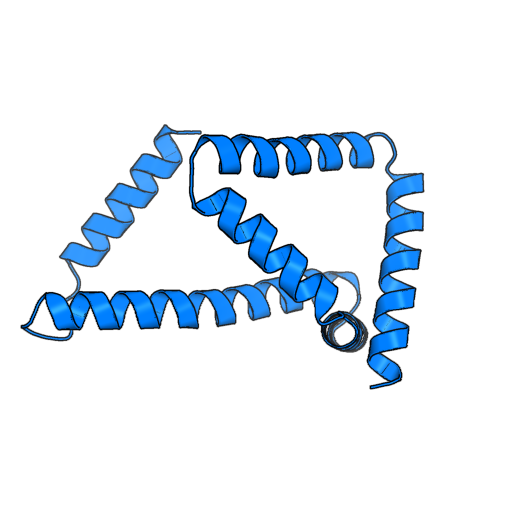 ARG A O 1
ATOM 621 N N . SER A 1 87 ? -1.901 -6.882 -14.355 1.00 94.50 87 SER A N 1
ATOM 622 C CA . SER A 1 87 ? -2.840 -6.650 -15.457 1.00 94.50 87 SER A CA 1
ATOM 623 C C . SER A 1 87 ? -3.897 -5.591 -15.139 1.00 94.50 87 SER A C 1
ATOM 625 O O . SER A 1 87 ? -4.262 -5.386 -13.982 1.00 94.50 87 SER A O 1
ATOM 627 N N . VAL A 1 88 ? -4.445 -4.964 -16.186 1.00 96.75 88 VAL A N 1
ATOM 628 C CA . VAL A 1 88 ? -5.554 -4.003 -16.058 1.00 96.75 88 VAL A CA 1
ATOM 629 C C . VAL A 1 88 ? -6.823 -4.660 -15.487 1.00 96.75 88 VAL A C 1
ATOM 631 O O . VAL A 1 88 ? -7.394 -4.086 -14.559 1.00 96.75 88 VAL A O 1
ATOM 634 N N . PRO A 1 89 ? -7.255 -5.862 -15.931 1.00 94.31 89 PRO A N 1
ATOM 635 C CA . PRO A 1 89 ? -8.392 -6.543 -15.308 1.00 94.31 89 PRO A CA 1
ATOM 636 C C . PRO A 1 89 ? -8.166 -6.852 -13.821 1.00 94.31 89 PRO A C 1
ATOM 638 O O . PRO A 1 89 ? -9.059 -6.622 -13.008 1.00 94.31 89 PRO A O 1
ATOM 641 N N . GLY A 1 90 ? -6.960 -7.291 -13.438 1.00 93.88 90 GLY A N 1
ATOM 642 C CA . GLY A 1 90 ? -6.604 -7.534 -12.035 1.00 93.88 90 GLY A CA 1
ATOM 643 C C . GLY A 1 90 ? -6.688 -6.267 -11.181 1.00 93.88 90 GLY A C 1
ATOM 644 O O . GLY A 1 90 ? -7.262 -6.291 -10.091 1.00 93.88 90 GLY A O 1
ATOM 645 N N . ALA A 1 91 ? -6.198 -5.138 -11.703 1.00 96.06 91 ALA A N 1
ATOM 646 C CA . ALA A 1 91 ? -6.319 -3.837 -11.050 1.00 96.06 91 ALA A CA 1
ATOM 647 C C . ALA A 1 91 ? -7.784 -3.422 -10.840 1.00 96.06 91 ALA A C 1
ATOM 649 O O . ALA A 1 91 ? -8.122 -2.893 -9.782 1.00 96.06 91 ALA A O 1
ATOM 650 N N . ILE A 1 92 ? -8.657 -3.676 -11.821 1.00 97.44 92 ILE A N 1
ATOM 651 C CA . ILE A 1 92 ? -10.091 -3.365 -11.725 1.00 97.44 92 ILE A CA 1
ATOM 652 C C . ILE A 1 92 ? -10.756 -4.218 -10.648 1.00 97.44 92 ILE A C 1
ATOM 654 O O . ILE A 1 92 ? -11.511 -3.682 -9.844 1.00 97.44 92 ILE A O 1
ATOM 658 N N . VAL A 1 93 ? -10.469 -5.520 -10.594 1.00 97.31 93 VAL A N 1
ATOM 659 C CA . VAL A 1 93 ? -11.069 -6.413 -9.593 1.00 97.31 93 VAL A CA 1
ATOM 660 C C . VAL A 1 93 ? -10.608 -6.040 -8.186 1.00 97.31 93 VAL A C 1
ATOM 662 O O . VAL A 1 93 ? -11.439 -5.813 -7.308 1.00 97.31 93 VAL A O 1
ATOM 665 N N . VAL A 1 94 ? -9.296 -5.919 -7.964 1.00 95.88 94 VAL A N 1
ATOM 666 C CA . VAL A 1 94 ? -8.751 -5.596 -6.636 1.00 95.88 94 VAL A CA 1
ATOM 667 C C . VAL A 1 94 ? -9.144 -4.178 -6.221 1.00 95.88 94 VAL A C 1
ATOM 669 O O . VAL A 1 94 ? -9.675 -3.971 -5.131 1.00 95.88 94 VAL A O 1
ATOM 672 N N . GLY A 1 95 ? -8.934 -3.196 -7.099 1.00 96.25 95 GLY A N 1
ATOM 673 C CA . GLY A 1 95 ? -9.285 -1.802 -6.836 1.00 96.25 95 GLY A CA 1
ATOM 674 C C . GLY A 1 95 ? -10.790 -1.606 -6.659 1.00 96.25 95 GLY A C 1
ATOM 675 O O . GLY A 1 95 ? -11.216 -0.932 -5.724 1.00 96.25 95 GLY A O 1
ATOM 676 N N . GLY A 1 96 ? -11.603 -2.240 -7.503 1.00 97.31 96 GLY A N 1
ATOM 677 C CA . GLY A 1 96 ? -13.062 -2.220 -7.421 1.00 97.31 96 GLY A CA 1
ATOM 678 C C . GLY A 1 96 ? -13.583 -2.870 -6.142 1.00 97.31 96 GLY A C 1
ATOM 679 O O . GLY A 1 96 ? -14.433 -2.286 -5.474 1.00 97.31 96 GLY A O 1
ATOM 680 N N . GLY A 1 97 ? -13.027 -4.017 -5.743 1.00 97.31 97 GLY A N 1
ATOM 681 C CA . GLY A 1 97 ? -13.364 -4.684 -4.485 1.00 97.31 97 GLY A CA 1
ATOM 682 C C . GLY A 1 97 ? -13.032 -3.830 -3.261 1.00 97.31 97 GLY A C 1
ATOM 683 O O . GLY A 1 97 ? -13.861 -3.694 -2.360 1.00 97.31 97 GLY A O 1
ATOM 684 N N . LEU A 1 98 ? -11.865 -3.177 -3.252 1.00 96.50 98 LEU A N 1
ATOM 685 C CA . LEU A 1 98 ? -11.491 -2.238 -2.191 1.00 96.50 98 LEU A CA 1
ATOM 686 C C . LEU A 1 98 ? -12.433 -1.033 -2.148 1.00 96.50 98 LEU A C 1
ATOM 688 O O . LEU A 1 98 ? -12.931 -0.685 -1.079 1.00 96.50 98 LEU A O 1
ATOM 692 N N . LEU A 1 99 ? -12.740 -0.420 -3.293 1.00 97.38 99 LEU A N 1
ATOM 693 C CA . LEU A 1 99 ? -13.687 0.695 -3.355 1.00 97.38 99 LEU A CA 1
ATOM 694 C C . LEU A 1 99 ? -15.079 0.275 -2.868 1.00 97.38 99 LEU A C 1
ATOM 696 O O . LEU A 1 99 ? -15.655 0.954 -2.017 1.00 97.38 99 LEU A O 1
ATOM 700 N N . ALA A 1 100 ? -15.586 -0.873 -3.315 1.00 97.94 100 ALA A N 1
ATOM 701 C CA . ALA A 1 100 ? -16.854 -1.420 -2.847 1.00 97.94 100 ALA A CA 1
ATOM 702 C C . ALA A 1 100 ? -16.846 -1.640 -1.325 1.00 97.94 100 ALA A C 1
ATOM 704 O O . ALA A 1 100 ? -17.779 -1.215 -0.640 1.00 97.94 100 ALA A O 1
ATOM 705 N N . LYS A 1 101 ? -15.767 -2.217 -0.776 1.00 95.94 101 LYS A N 1
ATOM 706 C CA . LYS A 1 101 ? -15.604 -2.420 0.670 1.00 95.94 101 LYS A CA 1
ATOM 707 C C . LYS A 1 101 ? -15.586 -1.101 1.438 1.00 95.94 101 LYS A C 1
ATOM 709 O O . LYS A 1 101 ? -16.282 -0.985 2.440 1.00 95.94 101 LYS A O 1
ATOM 714 N N . THR A 1 102 ? -14.867 -0.086 0.958 1.00 95.50 102 THR A N 1
ATOM 715 C CA . THR A 1 102 ? -14.840 1.227 1.628 1.00 95.50 102 THR A CA 1
ATOM 716 C C . THR A 1 102 ? -16.216 1.890 1.664 1.00 95.50 102 THR A C 1
ATOM 718 O O . THR A 1 102 ? -16.615 2.425 2.698 1.00 95.50 102 THR A O 1
ATOM 721 N N . LEU A 1 103 ? -16.987 1.815 0.574 1.00 97.00 103 LEU A N 1
ATOM 722 C CA . LEU A 1 103 ? -18.350 2.346 0.530 1.00 97.00 103 LEU A CA 1
ATOM 723 C C . LEU A 1 103 ? -19.292 1.559 1.449 1.00 97.00 103 LEU A C 1
ATOM 725 O O . LEU A 1 103 ? -20.136 2.151 2.126 1.00 97.00 103 LEU A O 1
ATOM 729 N N . TYR A 1 104 ? -19.128 0.237 1.504 1.00 96.94 104 TYR A N 1
ATOM 730 C CA . TYR A 1 104 ? -19.870 -0.634 2.410 1.00 96.94 104 TYR A CA 1
ATOM 731 C C . TYR A 1 104 ? -19.590 -0.298 3.882 1.00 96.94 104 TYR A C 1
ATOM 733 O O . TYR A 1 104 ? -20.530 -0.132 4.664 1.00 96.94 104 TYR A O 1
ATOM 741 N N . ASP A 1 105 ? -18.317 -0.137 4.248 1.00 95.88 105 ASP A N 1
ATOM 742 C CA . ASP A 1 105 ? -17.893 0.214 5.607 1.00 95.88 105 ASP A CA 1
ATOM 743 C C . ASP A 1 105 ? -18.363 1.603 5.998 1.00 95.88 105 ASP A C 1
ATOM 745 O O . ASP A 1 105 ? -18.828 1.803 7.116 1.00 95.88 105 ASP A O 1
ATOM 749 N N . ARG A 1 106 ? -18.336 2.556 5.064 1.00 94.88 106 ARG A N 1
ATOM 750 C CA . ARG A 1 106 ? -18.860 3.901 5.299 1.00 94.88 106 ARG A CA 1
ATOM 751 C C . ARG A 1 106 ? -20.348 3.879 5.644 1.00 94.88 106 ARG A C 1
ATOM 753 O O . ARG A 1 106 ? -20.760 4.587 6.560 1.00 94.88 106 ARG A O 1
ATOM 760 N N . LYS A 1 107 ? -21.147 3.049 4.959 1.00 95.19 107 LYS A N 1
ATOM 761 C CA . LYS A 1 107 ? -22.573 2.860 5.285 1.00 95.19 107 LYS A CA 1
ATOM 762 C C . LYS A 1 107 ? -22.784 2.188 6.646 1.00 95.19 107 LYS A C 1
ATOM 764 O O . LYS A 1 107 ? -23.804 2.420 7.283 1.00 95.19 107 LYS A O 1
ATOM 769 N N . ARG A 1 108 ? -21.836 1.365 7.102 1.00 97.00 108 ARG A N 1
ATOM 770 C CA . ARG A 1 108 ? -21.878 0.656 8.393 1.00 97.00 108 ARG A CA 1
ATOM 771 C C . ARG A 1 108 ? -20.789 1.149 9.346 1.00 97.00 108 ARG A C 1
ATOM 773 O O . ARG A 1 108 ? -20.184 0.346 10.053 1.00 97.00 108 ARG A O 1
ATOM 780 N N . SER A 1 109 ? -20.569 2.463 9.386 1.00 93.12 109 SER A N 1
ATOM 781 C CA . SER A 1 109 ? -19.398 3.075 10.029 1.00 93.12 109 SER A CA 1
ATOM 782 C C . SER A 1 109 ? -19.193 2.636 11.477 1.00 93.12 109 SER A C 1
ATOM 784 O O . SER A 1 109 ? -18.078 2.293 11.845 1.00 93.12 109 SER A O 1
ATOM 786 N N . ARG A 1 110 ? -20.264 2.555 12.279 1.00 94.44 110 ARG A N 1
ATOM 787 C CA . ARG A 1 110 ? -20.187 2.096 13.678 1.00 94.44 110 ARG A CA 1
ATOM 788 C C . ARG A 1 110 ? -19.693 0.652 13.790 1.00 94.44 110 ARG A C 1
ATOM 790 O O . ARG A 1 110 ? -18.767 0.379 14.540 1.00 94.44 110 ARG A O 1
ATOM 797 N N . LYS A 1 111 ? -20.279 -0.266 13.014 1.00 95.38 111 LYS A N 1
ATOM 798 C CA . LYS A 1 111 ? -19.882 -1.685 13.022 1.00 95.38 111 LYS A CA 1
ATOM 799 C C . LYS A 1 111 ? -18.459 -1.864 12.490 1.00 95.38 111 LYS A C 1
ATOM 801 O O . LYS A 1 111 ? -17.693 -2.633 13.055 1.00 95.38 111 LYS A O 1
ATOM 806 N N . ALA A 1 112 ? -18.110 -1.137 11.429 1.00 94.88 112 ALA A N 1
ATOM 807 C CA . ALA A 1 112 ? -16.775 -1.171 10.843 1.00 94.88 112 ALA A CA 1
ATOM 808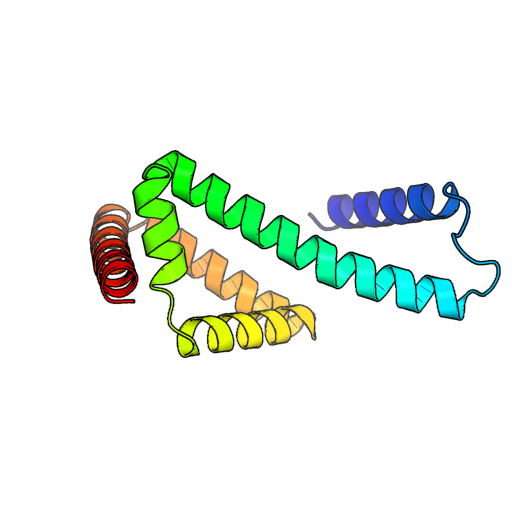 C C . ALA A 1 112 ? -15.709 -0.608 11.798 1.00 94.88 112 ALA A C 1
ATOM 810 O O . ALA A 1 112 ? -14.620 -1.168 11.872 1.00 94.88 112 ALA A O 1
ATOM 811 N N . ALA A 1 113 ? -16.026 0.449 12.554 1.00 93.38 113 ALA A N 1
ATOM 812 C CA . ALA A 1 113 ? -15.131 1.014 13.561 1.00 93.38 113 ALA A CA 1
ATOM 813 C C . ALA A 1 113 ? -14.857 0.013 14.689 1.00 93.38 113 ALA A C 1
ATOM 815 O O . ALA A 1 113 ? -13.698 -0.287 14.948 1.00 93.38 113 ALA A O 1
ATOM 816 N N . VAL A 1 114 ? -15.904 -0.583 15.272 1.00 95.94 114 VAL A N 1
ATOM 817 C CA . VAL A 1 114 ? -15.755 -1.584 16.344 1.00 95.94 114 VAL A CA 1
ATOM 818 C C . VAL A 1 114 ? -14.953 -2.797 15.863 1.00 95.94 114 VAL A C 1
ATOM 820 O O . VAL A 1 114 ? -13.994 -3.197 16.513 1.00 95.94 114 VAL A O 1
ATOM 823 N N . ALA A 1 115 ? -15.286 -3.350 14.692 1.00 94.81 115 ALA A N 1
ATOM 824 C CA . ALA A 1 115 ? -14.537 -4.473 14.125 1.00 94.81 115 ALA A CA 1
ATOM 825 C C . ALA A 1 115 ? -13.065 -4.113 13.850 1.00 94.81 115 ALA A C 1
ATOM 827 O O . ALA A 1 115 ? -12.171 -4.923 14.083 1.00 94.81 115 ALA A O 1
ATOM 828 N N . GLY A 1 116 ? -12.807 -2.892 13.371 1.00 92.50 116 GLY A N 1
ATOM 829 C CA . GLY A 1 116 ? -11.455 -2.390 13.142 1.00 92.50 116 GLY A CA 1
ATOM 830 C C . GLY A 1 116 ? -10.662 -2.206 14.435 1.00 92.50 116 GLY A C 1
ATOM 831 O O . GLY A 1 116 ? -9.483 -2.545 14.475 1.00 92.50 116 GLY A O 1
ATOM 832 N N . GLU A 1 117 ? -11.292 -1.710 15.498 1.00 93.94 117 GLU A N 1
ATOM 833 C CA . GLU A 1 117 ? -10.661 -1.551 16.810 1.00 93.94 117 GLU A CA 1
ATOM 83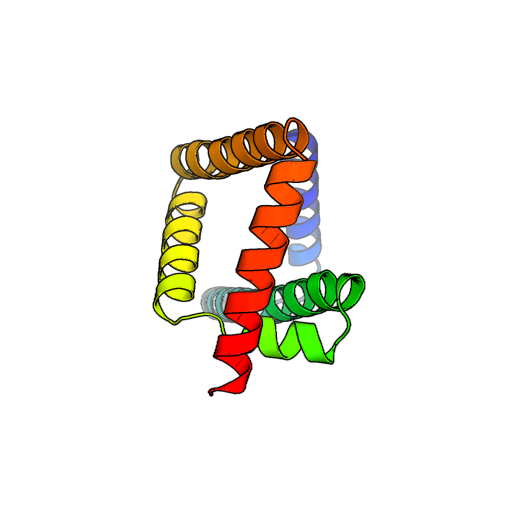4 C C . GLU A 1 117 ? -10.278 -2.895 17.426 1.00 93.94 117 GLU A C 1
ATOM 836 O O . GLU A 1 117 ? -9.156 -3.019 17.915 1.00 93.94 117 GLU A O 1
ATOM 841 N N . ILE A 1 118 ? -11.156 -3.899 17.338 1.00 95.50 118 ILE A N 1
ATOM 842 C CA . ILE A 1 118 ? -10.872 -5.269 17.790 1.00 95.50 118 ILE A CA 1
ATOM 843 C C . ILE A 1 118 ? -9.666 -5.832 17.028 1.00 95.50 118 ILE A C 1
ATOM 845 O O . ILE A 1 118 ? -8.681 -6.230 17.644 1.00 95.50 118 ILE A O 1
ATOM 849 N N . ALA A 1 119 ? -9.681 -5.762 15.693 1.00 93.69 119 ALA A N 1
ATOM 850 C CA . ALA A 1 119 ? -8.581 -6.263 14.868 1.00 93.69 119 ALA A CA 1
ATOM 851 C C . ALA A 1 119 ? -7.244 -5.548 15.154 1.00 93.69 119 ALA A C 1
ATOM 853 O O . ALA A 1 119 ? -6.185 -6.178 15.165 1.00 93.69 119 ALA A O 1
ATOM 854 N N . ILE A 1 120 ? -7.278 -4.232 15.405 1.00 92.81 120 ILE A N 1
ATOM 855 C CA . ILE A 1 120 ? -6.091 -3.459 15.798 1.00 92.81 120 ILE A CA 1
ATOM 856 C C . ILE A 1 120 ? -5.581 -3.910 17.166 1.00 92.81 120 ILE A C 1
ATOM 858 O O . ILE A 1 120 ? -4.371 -4.019 17.341 1.00 92.81 120 ILE A O 1
ATOM 862 N N . GLN A 1 121 ? -6.466 -4.136 18.138 1.00 94.19 121 GLN A N 1
ATOM 863 C CA . GLN A 1 121 ? -6.068 -4.588 19.471 1.00 94.19 121 GLN A CA 1
ATOM 864 C C . GLN A 1 121 ? -5.418 -5.968 19.409 1.00 94.19 121 GLN A C 1
ATOM 866 O O . GLN A 1 121 ? -4.284 -6.097 19.852 1.00 94.19 121 GLN A O 1
ATOM 871 N N . GLU A 1 122 ? -6.059 -6.947 18.770 1.00 92.81 122 GLU A N 1
ATOM 872 C CA . GLU A 1 122 ? -5.505 -8.299 18.598 1.00 92.81 122 GLU A CA 1
ATOM 873 C C . GLU A 1 122 ? -4.111 -8.282 17.963 1.00 92.81 122 GLU A C 1
ATOM 875 O O . GLU A 1 122 ? -3.203 -8.993 18.385 1.00 92.81 122 GLU A O 1
ATOM 880 N N . GLN A 1 123 ? -3.920 -7.449 16.941 1.00 93.00 123 GLN A N 1
ATOM 881 C CA . GLN A 1 123 ? -2.635 -7.348 16.265 1.00 93.00 123 GLN A CA 1
ATOM 882 C C . GLN A 1 123 ? -1.590 -6.603 17.107 1.00 93.00 123 GLN A C 1
ATOM 884 O O . GLN A 1 123 ? -0.422 -6.969 17.070 1.00 93.00 123 GLN A O 1
ATOM 889 N N . VAL A 1 124 ? -1.982 -5.591 17.885 1.00 93.44 124 VAL A N 1
ATOM 890 C CA . VAL A 1 124 ? -1.077 -4.932 18.841 1.00 93.44 124 VAL A CA 1
ATOM 891 C C . VAL A 1 124 ? -0.655 -5.882 19.957 1.00 93.44 124 VAL A C 1
ATOM 893 O O . VAL A 1 124 ? 0.491 -5.789 20.382 1.00 93.44 124 VAL A O 1
ATOM 896 N N . GLU A 1 125 ? -1.546 -6.750 20.440 1.00 92.81 125 GLU A N 1
ATOM 897 C CA . GLU A 1 125 ? -1.206 -7.741 21.467 1.00 92.81 125 GLU A CA 1
ATOM 898 C C . GLU A 1 125 ? -0.205 -8.769 20.937 1.00 92.81 125 GLU A C 1
ATOM 900 O O . GLU A 1 125 ? 0.820 -8.961 21.579 1.00 92.81 125 GLU A O 1
ATOM 905 N N . ARG A 1 126 ? -0.401 -9.308 19.723 1.00 90.81 126 ARG A N 1
ATOM 906 C CA . ARG A 1 126 ? 0.611 -10.175 19.085 1.00 90.81 126 ARG A CA 1
ATOM 907 C C . ARG A 1 126 ? 1.986 -9.511 19.009 1.00 90.81 126 ARG A C 1
ATOM 909 O O . ARG A 1 126 ? 2.987 -10.129 19.321 1.00 90.81 126 ARG A O 1
ATOM 916 N N . GLY A 1 127 ? 2.034 -8.224 18.663 1.00 86.38 127 GLY A N 1
ATOM 917 C CA . GLY A 1 127 ? 3.291 -7.470 18.608 1.00 86.38 127 GLY A CA 1
ATOM 918 C C . GLY A 1 127 ? 3.895 -7.103 19.969 1.00 86.38 127 GLY A C 1
ATOM 919 O O . GLY A 1 127 ? 4.851 -6.340 19.999 1.00 86.38 127 GLY A O 1
ATOM 920 N N . LYS A 1 128 ? 3.310 -7.534 21.095 1.00 85.81 128 LYS A N 1
ATOM 921 C CA . LYS A 1 128 ? 3.953 -7.491 22.422 1.00 85.81 128 LYS A CA 1
ATOM 922 C C . LYS A 1 128 ? 4.552 -8.837 22.830 1.00 85.81 128 LYS A C 1
ATOM 924 O O . LYS A 1 128 ? 5.326 -8.858 23.782 1.00 85.81 128 LYS A O 1
ATOM 929 N N . GLU A 1 129 ? 4.080 -9.924 22.223 1.00 70.19 129 GLU A N 1
ATOM 930 C CA . GLU A 1 129 ? 4.490 -11.297 22.539 1.00 70.19 129 GLU A CA 1
ATOM 931 C C . GLU A 1 129 ? 5.800 -11.677 21.832 1.00 70.19 129 GLU A C 1
ATOM 933 O O . GLU A 1 129 ? 6.522 -12.538 22.333 1.00 70.19 129 GLU A O 1
ATOM 938 N N . ASP A 1 130 ? 6.103 -10.998 20.722 1.00 54.06 130 ASP A N 1
ATOM 939 C CA . ASP A 1 130 ? 7.356 -11.069 19.958 1.00 54.06 130 ASP A CA 1
ATOM 940 C C . ASP A 1 130 ? 8.387 -10.024 20.435 1.00 54.06 130 ASP A C 1
ATOM 942 O O . ASP A 1 130 ? 9.600 -10.346 20.436 1.00 54.06 130 ASP A O 1
#

Secondary structure (DSSP, 8-state):
-HHHHHHHHHHHHHHHHHSPPSSS-HHHHHHHHHHHHHHHHHHHHHHHHHHHHHHHH-HHHHHHHHHT--HHHHHHHHHHHHHHHH-HHHHHHHHHHHHHH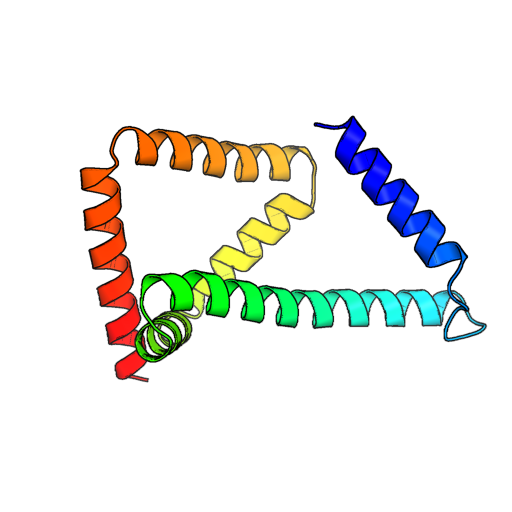HHHHHHTHHHHHHHHHHHHHHHHHHHHH-